Protein AF-A0A928QH19-F1 (afdb_monomer_lite)

Structure (mmCIF, N/CA/C/O backbone):
data_AF-A0A928QH19-F1
#
_entry.id   AF-A0A928QH19-F1
#
loop_
_atom_site.group_PDB
_atom_site.id
_atom_site.type_symbol
_atom_site.label_atom_id
_atom_site.label_alt_id
_atom_site.label_comp_id
_atom_site.label_asym_id
_atom_site.label_entity_id
_atom_site.label_seq_id
_atom_site.pdbx_PDB_ins_code
_atom_site.Cartn_x
_atom_site.Cartn_y
_atom_site.Cartn_z
_atom_site.occupancy
_atom_site.B_iso_or_equiv
_atom_site.auth_seq_id
_atom_site.auth_comp_id
_atom_site.auth_asym_id
_atom_site.auth_atom_id
_atom_site.pdbx_PDB_model_num
ATOM 1 N N . MET A 1 1 ? -28.264 1.829 8.609 1.00 45.59 1 MET A N 1
ATOM 2 C CA . MET A 1 1 ? -27.017 1.036 8.548 1.00 45.59 1 MET A CA 1
ATOM 3 C C . MET A 1 1 ? -25.887 2.004 8.242 1.00 45.59 1 MET A C 1
ATOM 5 O O . MET A 1 1 ? -26.050 2.801 7.324 1.00 45.59 1 MET A O 1
ATOM 9 N N . ALA A 1 2 ? -24.821 2.037 9.044 1.00 57.47 2 ALA A N 1
ATOM 10 C CA . ALA A 1 2 ? -23.657 2.861 8.718 1.00 57.47 2 ALA A CA 1
ATOM 11 C C . ALA A 1 2 ? -23.055 2.337 7.405 1.00 57.47 2 ALA A C 1
ATOM 13 O O . ALA A 1 2 ? -22.917 1.128 7.252 1.00 57.47 2 ALA A O 1
ATOM 14 N N . ARG A 1 3 ? -22.772 3.215 6.437 1.00 60.88 3 ARG A N 1
ATOM 15 C CA . ARG A 1 3 ? -22.020 2.817 5.239 1.00 60.88 3 ARG A CA 1
ATOM 16 C C . ARG A 1 3 ? -20.623 2.388 5.678 1.00 60.88 3 ARG A C 1
ATOM 18 O O . ARG A 1 3 ? -19.966 3.155 6.385 1.00 60.88 3 ARG A O 1
ATOM 25 N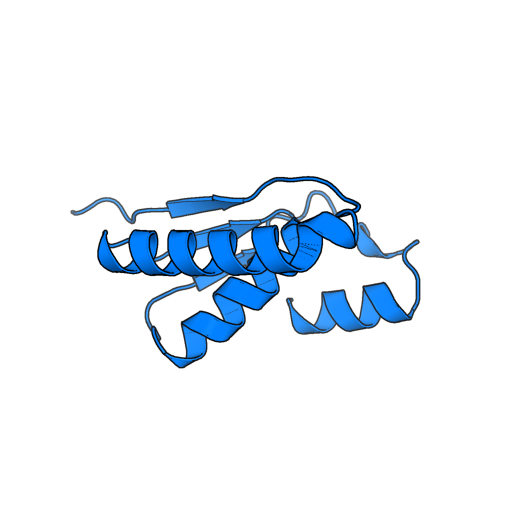 N . ASP A 1 4 ? -20.178 1.220 5.228 1.00 75.19 4 ASP A N 1
ATOM 26 C CA . ASP A 1 4 ? -18.785 0.805 5.376 1.00 75.19 4 ASP A CA 1
ATOM 27 C C . ASP A 1 4 ? -17.889 1.854 4.703 1.00 75.19 4 ASP A C 1
ATOM 29 O O . ASP A 1 4 ? -18.097 2.225 3.542 1.00 75.19 4 ASP A O 1
ATOM 33 N N . LYS A 1 5 ? -16.939 2.413 5.459 1.00 92.56 5 LYS A N 1
ATOM 34 C CA . LYS A 1 5 ? -16.029 3.440 4.945 1.00 92.56 5 LYS A CA 1
ATOM 35 C C . LYS A 1 5 ? -14.842 2.766 4.263 1.00 92.56 5 LYS A C 1
ATOM 37 O O . LYS A 1 5 ? -14.118 1.984 4.881 1.00 92.56 5 LYS A O 1
ATOM 42 N N . SER A 1 6 ? -14.625 3.125 3.002 1.00 95.94 6 SER A N 1
ATOM 43 C CA . SER A 1 6 ? -13.590 2.551 2.142 1.00 95.94 6 SER A CA 1
ATOM 44 C C . SER A 1 6 ? -12.555 3.577 1.691 1.00 95.94 6 SER A C 1
ATOM 46 O O . SER A 1 6 ? -12.900 4.723 1.405 1.00 95.94 6 SER A O 1
ATOM 48 N N . CYS A 1 7 ? -11.295 3.165 1.567 1.00 97.44 7 CYS A N 1
ATOM 49 C CA . CYS A 1 7 ? -10.203 4.000 1.065 1.00 97.44 7 CYS A CA 1
ATOM 50 C C . CYS A 1 7 ? -9.491 3.309 -0.105 1.00 97.44 7 CYS A C 1
ATOM 52 O O . CYS A 1 7 ? -9.138 2.136 -0.008 1.00 97.44 7 CYS A O 1
ATOM 54 N N . CYS A 1 8 ? -9.266 4.040 -1.197 1.00 97.88 8 CYS A N 1
ATOM 55 C CA . CYS A 1 8 ? -8.547 3.545 -2.370 1.00 97.88 8 CYS A CA 1
ATOM 56 C C . CYS A 1 8 ? -7.162 4.188 -2.462 1.00 97.88 8 CYS A C 1
ATOM 58 O O . CYS A 1 8 ? -7.018 5.394 -2.251 1.00 97.88 8 CYS A O 1
ATOM 60 N N . PHE A 1 9 ? -6.163 3.395 -2.835 1.00 98.25 9 PHE A N 1
ATOM 61 C CA . PHE A 1 9 ? -4.804 3.848 -3.103 1.00 98.25 9 PHE A CA 1
ATOM 62 C C . PHE A 1 9 ? -4.505 3.814 -4.596 1.00 98.25 9 PHE A C 1
ATOM 64 O O . PHE A 1 9 ? -4.877 2.875 -5.298 1.00 98.25 9 PHE A O 1
ATOM 71 N N . THR A 1 10 ? -3.785 4.831 -5.053 1.00 96.06 10 THR A N 1
ATOM 72 C CA . THR A 1 10 ? -3.143 4.876 -6.366 1.00 96.06 10 THR A CA 1
ATOM 73 C C . THR A 1 10 ? -1.902 5.752 -6.261 1.00 96.06 10 THR A C 1
ATOM 75 O O . THR A 1 10 ? -1.854 6.669 -5.436 1.00 96.06 10 THR A O 1
ATOM 78 N N . GLY A 1 11 ? -0.883 5.471 -7.065 1.00 96.12 11 GLY A N 1
ATOM 79 C CA . GLY A 1 11 ? 0.342 6.256 -7.068 1.00 96.12 11 GLY A CA 1
ATOM 80 C C . GLY A 1 11 ? 1.369 5.775 -8.085 1.00 96.12 11 GLY A C 1
ATOM 81 O O . GLY A 1 11 ? 1.092 4.950 -8.958 1.00 96.12 11 GLY A O 1
ATOM 82 N N . HIS A 1 12 ? 2.576 6.325 -7.981 1.00 97.31 12 HIS A N 1
ATOM 83 C CA . HIS A 1 12 ? 3.654 6.060 -8.929 1.00 97.31 12 HIS A CA 1
ATOM 84 C C . HIS A 1 12 ? 4.149 4.607 -8.873 1.00 97.31 12 HIS A C 1
ATOM 86 O O . HIS A 1 12 ? 4.305 4.026 -7.797 1.00 97.31 12 HIS A O 1
ATOM 92 N N . ARG A 1 13 ? 4.464 4.046 -10.050 1.00 95.50 13 ARG A N 1
ATOM 93 C CA . ARG A 1 13 ? 5.028 2.689 -10.203 1.00 95.50 13 ARG A CA 1
ATOM 94 C C . ARG A 1 13 ? 6.496 2.588 -9.791 1.00 95.50 13 ARG A C 1
ATOM 96 O O . ARG A 1 13 ? 6.976 1.498 -9.511 1.00 95.50 13 ARG A O 1
ATOM 103 N N . VAL A 1 14 ? 7.181 3.727 -9.718 1.00 95.94 14 VAL A N 1
ATOM 104 C CA . VAL A 1 14 ? 8.543 3.868 -9.202 1.00 95.94 14 VAL A CA 1
ATOM 105 C C . VAL A 1 14 ? 8.526 5.013 -8.197 1.00 95.94 14 VAL A C 1
ATOM 107 O O . VAL A 1 14 ? 8.079 6.111 -8.524 1.00 95.94 14 VAL A O 1
ATOM 110 N N . ILE A 1 15 ? 8.971 4.750 -6.969 1.00 96.00 15 ILE A N 1
ATOM 111 C CA . ILE A 1 15 ? 9.097 5.764 -5.919 1.00 96.00 15 ILE A CA 1
ATOM 112 C C . ILE A 1 15 ? 10.580 6.140 -5.824 1.00 96.00 15 ILE A C 1
ATOM 114 O O . ILE A 1 15 ? 11.385 5.251 -5.541 1.00 96.00 15 ILE A O 1
ATOM 118 N N . PRO A 1 16 ? 10.956 7.414 -6.036 1.00 96.38 16 PRO A N 1
ATOM 119 C CA . PRO A 1 16 ? 12.344 7.849 -5.914 1.00 96.38 16 PRO A CA 1
ATOM 120 C C . PRO A 1 16 ? 12.906 7.576 -4.515 1.00 96.38 16 PRO A C 1
ATOM 122 O O . PRO A 1 16 ? 12.211 7.793 -3.512 1.00 96.38 16 PRO A O 1
ATOM 125 N N . GLN A 1 17 ? 14.154 7.114 -4.437 1.00 95.38 17 GLN A N 1
ATOM 126 C CA . GLN A 1 17 ? 14.792 6.666 -3.194 1.00 95.38 17 GLN A CA 1
ATOM 127 C C . GLN A 1 17 ? 14.814 7.765 -2.123 1.00 95.38 17 GLN A C 1
ATOM 129 O O . GLN A 1 17 ? 14.539 7.499 -0.953 1.00 95.38 17 GLN A O 1
ATOM 134 N N . GLU A 1 18 ? 15.058 9.009 -2.529 1.00 97.00 18 GLU A N 1
ATOM 135 C CA . GLU A 1 18 ? 15.062 10.203 -1.683 1.00 97.00 18 GLU A CA 1
ATOM 136 C C . GLU A 1 18 ? 13.700 10.484 -1.032 1.00 97.00 18 GLU A C 1
ATOM 138 O O . GLU A 1 18 ? 13.618 11.067 0.048 1.00 97.00 18 GLU A O 1
ATOM 143 N N . SER A 1 19 ? 12.616 10.035 -1.666 1.00 96.00 19 SER A N 1
ATOM 144 C CA . SER A 1 19 ? 11.249 10.229 -1.184 1.00 96.00 19 SER A CA 1
ATOM 145 C C . SER A 1 19 ? 10.687 9.004 -0.463 1.00 96.00 19 SER A C 1
ATOM 147 O O . SER A 1 19 ? 9.716 9.135 0.283 1.00 96.00 19 SER A O 1
ATOM 149 N N . TYR A 1 20 ? 11.297 7.827 -0.637 1.00 96.31 20 TYR A N 1
ATOM 150 C CA . TYR A 1 20 ? 10.731 6.539 -0.235 1.00 96.31 20 TYR A CA 1
ATOM 151 C C . TYR A 1 20 ? 10.318 6.497 1.240 1.00 96.31 20 TYR A C 1
ATOM 153 O O . TYR A 1 20 ? 9.164 6.208 1.561 1.00 96.31 20 TYR A O 1
ATOM 161 N N . TYR A 1 21 ? 11.229 6.855 2.149 1.00 97.25 21 TYR A N 1
ATOM 162 C CA . TYR A 1 21 ? 10.944 6.839 3.586 1.00 97.25 21 TYR A CA 1
ATOM 163 C C . TYR A 1 21 ? 9.898 7.876 3.993 1.00 97.25 21 TYR A C 1
ATOM 165 O O . TYR A 1 21 ? 9.056 7.595 4.847 1.00 97.25 21 TYR A O 1
ATOM 173 N N . ARG A 1 22 ? 9.901 9.052 3.354 1.00 98.00 22 ARG A N 1
ATOM 174 C CA . ARG A 1 22 ? 8.888 10.087 3.590 1.00 98.00 22 ARG A CA 1
ATOM 175 C C . ARG A 1 22 ? 7.508 9.606 3.147 1.00 98.00 22 ARG A C 1
ATOM 177 O O . ARG A 1 22 ? 6.547 9.757 3.895 1.00 98.00 22 ARG A O 1
ATOM 184 N N . VAL A 1 23 ? 7.414 9.001 1.963 1.00 98.25 23 VAL A N 1
ATOM 185 C CA . VAL A 1 23 ? 6.169 8.431 1.436 1.00 98.25 23 VAL A CA 1
ATOM 186 C C . VAL A 1 23 ? 5.665 7.319 2.353 1.00 98.25 23 VAL A C 1
ATOM 188 O O . VAL A 1 23 ? 4.502 7.348 2.740 1.00 98.25 23 VAL A O 1
ATOM 191 N N . LEU A 1 24 ? 6.531 6.390 2.768 1.00 98.00 24 LEU A N 1
ATOM 192 C CA . LEU A 1 24 ? 6.168 5.307 3.685 1.00 98.00 24 LEU A CA 1
ATOM 193 C C . LEU A 1 24 ? 5.666 5.834 5.040 1.00 98.00 24 LEU A C 1
ATOM 195 O O . LEU A 1 24 ? 4.647 5.361 5.547 1.00 98.00 24 LEU A O 1
ATOM 199 N N . PHE A 1 25 ? 6.352 6.823 5.619 1.00 98.31 25 PHE A N 1
ATOM 200 C CA . PHE A 1 25 ? 5.945 7.444 6.880 1.00 98.31 25 PHE A CA 1
ATOM 201 C C . PHE A 1 25 ? 4.559 8.089 6.766 1.00 98.31 25 PHE A C 1
ATOM 203 O O . PHE A 1 25 ? 3.665 7.789 7.561 1.00 98.31 25 PHE A O 1
ATOM 210 N N . LEU A 1 26 ? 4.361 8.929 5.745 1.00 98.50 26 LEU A N 1
ATOM 211 C CA . LEU A 1 26 ? 3.090 9.613 5.516 1.00 98.50 26 LEU A CA 1
ATOM 212 C C . LEU A 1 26 ? 1.966 8.623 5.215 1.00 98.50 26 LEU A C 1
ATOM 214 O O . LEU A 1 26 ? 0.868 8.776 5.744 1.00 98.50 26 LEU A O 1
ATOM 218 N N . LEU A 1 27 ? 2.231 7.595 4.412 1.00 98.62 27 LEU A N 1
ATOM 219 C CA . LEU A 1 27 ? 1.263 6.552 4.099 1.00 98.62 27 LEU A CA 1
ATOM 220 C C . LEU A 1 27 ? 0.785 5.856 5.370 1.00 98.62 27 LEU A C 1
ATOM 222 O O . LEU A 1 27 ? -0.416 5.816 5.621 1.00 98.62 27 LEU A O 1
ATOM 226 N N . ARG A 1 28 ? 1.705 5.389 6.221 1.00 98.56 28 ARG A N 1
ATOM 227 C CA . ARG A 1 28 ? 1.339 4.746 7.488 1.00 98.56 28 ARG A CA 1
ATOM 228 C C . ARG A 1 28 ? 0.484 5.659 8.369 1.00 98.56 28 ARG A C 1
ATOM 230 O O . ARG A 1 28 ? -0.550 5.211 8.857 1.00 98.56 28 ARG A O 1
ATOM 237 N N . GLN A 1 29 ? 0.897 6.915 8.553 1.00 98.62 29 GLN A N 1
ATOM 238 C CA . GLN A 1 29 ? 0.154 7.890 9.361 1.00 98.62 29 GLN A CA 1
ATOM 239 C C . GLN A 1 29 ? -1.263 8.115 8.821 1.00 98.62 29 GLN A C 1
ATOM 241 O O . GLN A 1 29 ? -2.231 8.087 9.578 1.00 98.62 29 GLN A O 1
ATOM 246 N N . ASN A 1 30 ? -1.404 8.277 7.504 1.00 98.44 30 ASN A N 1
ATOM 247 C CA . ASN A 1 30 ? -2.708 8.470 6.876 1.00 98.44 30 ASN A CA 1
ATOM 248 C C . ASN A 1 30 ? -3.601 7.233 7.016 1.00 98.44 30 ASN A C 1
ATOM 250 O O . ASN A 1 30 ? -4.778 7.381 7.337 1.00 98.44 30 ASN A O 1
ATOM 254 N N . VAL A 1 31 ? -3.060 6.023 6.837 1.00 98.50 31 VAL A N 1
ATOM 255 C CA . VAL A 1 31 ? -3.838 4.790 7.022 1.00 98.50 31 VAL A CA 1
ATOM 256 C C . VAL A 1 31 ? -4.291 4.644 8.473 1.00 98.50 31 VAL A C 1
ATOM 258 O O . VAL A 1 31 ? -5.473 4.419 8.707 1.00 98.50 31 VAL A O 1
ATOM 261 N N . GLU A 1 32 ? -3.410 4.846 9.457 1.00 98.38 32 GLU A N 1
ATOM 262 C CA . GLU A 1 32 ? -3.790 4.801 10.878 1.00 98.38 32 GLU A CA 1
ATOM 263 C C . GLU A 1 32 ? -4.875 5.835 11.222 1.00 98.38 32 GLU A C 1
ATOM 265 O O . GLU A 1 32 ? -5.822 5.513 11.941 1.00 98.38 32 GLU A O 1
ATOM 270 N N . ASN A 1 33 ? -4.791 7.052 10.678 1.00 98.38 33 ASN A N 1
ATOM 271 C CA . ASN A 1 33 ? -5.822 8.074 10.873 1.00 98.38 33 ASN A CA 1
ATOM 272 C C . ASN A 1 33 ? -7.160 7.660 10.250 1.00 98.38 33 ASN A C 1
ATOM 274 O O . ASN A 1 33 ? -8.194 7.768 10.905 1.00 98.38 33 ASN A O 1
ATOM 278 N N . LYS A 1 34 ? -7.154 7.097 9.035 1.00 97.94 34 LYS A N 1
ATOM 279 C CA . LYS A 1 34 ? -8.381 6.590 8.401 1.00 97.94 34 LYS A CA 1
ATOM 280 C C . LYS A 1 34 ? -9.001 5.440 9.190 1.00 97.94 34 LYS A C 1
ATOM 282 O O . LYS A 1 34 ? -10.215 5.417 9.367 1.00 97.94 34 LYS A O 1
ATOM 287 N N . ILE A 1 35 ? -8.197 4.536 9.746 1.00 97.62 35 ILE A N 1
ATOM 288 C CA . ILE A 1 35 ? -8.705 3.473 10.626 1.00 97.62 35 ILE A CA 1
ATOM 289 C C . ILE A 1 35 ? -9.417 4.076 11.847 1.00 97.62 35 ILE A C 1
ATOM 291 O O . ILE A 1 35 ? -10.534 3.671 12.162 1.00 97.62 35 ILE A O 1
ATOM 295 N N . LYS A 1 36 ? -8.823 5.089 12.495 1.00 96.25 36 LYS A N 1
ATOM 296 C CA . LYS A 1 36 ? -9.440 5.799 13.634 1.00 96.25 36 LYS A CA 1
ATOM 297 C C . LYS A 1 36 ? -10.728 6.539 13.252 1.00 96.25 36 LYS A C 1
ATOM 299 O O . LYS A 1 36 ? -11.635 6.643 14.067 1.00 96.25 36 LYS A O 1
ATOM 304 N N . GLU A 1 37 ? -10.837 7.008 12.010 1.00 96.00 37 GLU A N 1
ATOM 305 C CA . GLU A 1 37 ? -12.062 7.598 11.448 1.00 96.00 37 GLU A CA 1
ATOM 306 C C . GLU A 1 37 ? -13.142 6.553 11.083 1.00 96.00 37 GLU A C 1
ATOM 308 O O . GLU A 1 37 ? -14.231 6.922 10.620 1.00 96.00 37 GLU A O 1
ATOM 313 N N . GLY A 1 38 ? -12.860 5.260 11.272 1.00 95.75 38 GLY A N 1
ATOM 314 C CA . GLY A 1 38 ? -13.788 4.153 11.040 1.00 95.75 38 GLY A CA 1
ATOM 315 C C . GLY A 1 38 ? -13.705 3.516 9.652 1.00 95.75 38 GLY A C 1
ATOM 316 O O . GLY A 1 38 ? -14.659 2.859 9.247 1.00 95.75 38 GLY A O 1
ATOM 317 N N . TYR A 1 39 ? -12.615 3.717 8.903 1.00 97.44 39 TYR A N 1
ATOM 318 C CA . TYR A 1 39 ? -12.390 3.015 7.635 1.00 97.44 39 TYR A CA 1
ATOM 319 C C . TYR A 1 39 ? -11.925 1.579 7.883 1.00 97.44 39 TYR A C 1
ATOM 321 O O . TYR A 1 39 ? -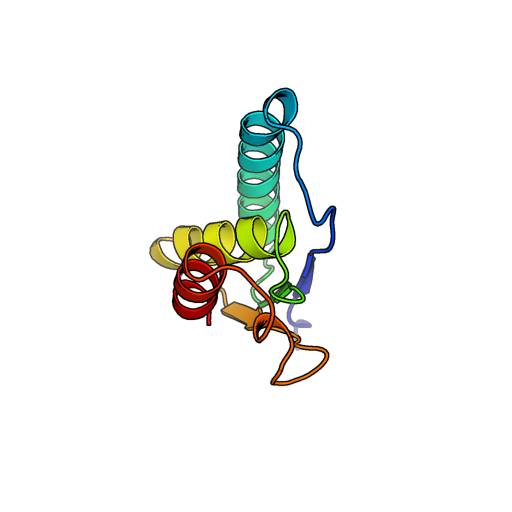10.950 1.348 8.602 1.00 97.44 39 TYR A O 1
ATOM 329 N N . THR A 1 40 ? -12.607 0.622 7.259 1.00 96.88 40 THR A N 1
ATOM 330 C CA . THR A 1 40 ? -12.340 -0.817 7.416 1.00 96.88 40 THR A CA 1
ATOM 331 C C . THR A 1 40 ? -11.839 -1.467 6.137 1.00 96.88 40 THR A C 1
ATOM 333 O O . THR A 1 40 ? -11.101 -2.445 6.213 1.00 96.88 40 THR A O 1
ATOM 336 N N . ASP A 1 41 ? -12.177 -0.925 4.969 1.00 97.56 41 ASP A N 1
ATOM 337 C CA . ASP A 1 41 ? -11.901 -1.568 3.687 1.00 97.56 41 ASP A CA 1
ATOM 338 C C . ASP A 1 41 ? -10.943 -0.724 2.846 1.00 97.56 41 ASP A C 1
ATOM 340 O O . ASP A 1 41 ? -11.211 0.432 2.510 1.00 97.56 41 ASP A O 1
ATOM 344 N N . PHE A 1 42 ? -9.802 -1.314 2.510 1.00 98.31 42 PHE A N 1
ATOM 345 C CA . PHE A 1 42 ? -8.708 -0.655 1.813 1.00 98.31 42 PHE A CA 1
ATOM 346 C C . PHE A 1 42 ? -8.448 -1.330 0.471 1.00 98.31 42 PHE A C 1
ATOM 348 O O . PHE A 1 42 ? -8.289 -2.547 0.415 1.00 98.31 42 PHE A O 1
ATOM 355 N N . TYR A 1 43 ? -8.373 -0.545 -0.599 1.00 98.38 43 TYR A N 1
ATOM 356 C CA . TYR A 1 43 ? -8.325 -1.036 -1.975 1.00 98.38 43 TYR A CA 1
ATOM 357 C C . TYR A 1 43 ? -7.076 -0.531 -2.689 1.00 98.38 43 TYR A C 1
ATOM 359 O O . TYR A 1 43 ? -6.731 0.646 -2.596 1.00 98.38 43 TYR A O 1
ATOM 367 N N . THR A 1 44 ? -6.408 -1.401 -3.439 1.00 97.94 44 THR A N 1
ATOM 368 C CA . THR A 1 44 ? -5.272 -1.032 -4.296 1.00 97.94 44 THR A CA 1
ATOM 369 C C . THR A 1 44 ? -5.226 -1.925 -5.532 1.00 97.94 44 THR A C 1
ATOM 371 O O . THR A 1 44 ? -5.734 -3.044 -5.501 1.00 97.94 44 THR A O 1
ATOM 374 N N . GLY A 1 45 ? -4.619 -1.452 -6.622 1.00 96.69 45 GLY A N 1
ATOM 375 C CA . GLY A 1 45 ? -4.470 -2.221 -7.858 1.00 96.69 45 GLY A CA 1
ATOM 376 C C . GLY A 1 45 ? -3.406 -3.321 -7.785 1.00 96.69 45 GLY A C 1
ATOM 377 O O . GLY A 1 45 ? -3.247 -4.091 -8.733 1.00 96.69 45 GLY A O 1
ATOM 378 N N . GLY A 1 46 ? -2.654 -3.400 -6.680 1.00 95.31 46 GLY A N 1
ATOM 379 C CA . GLY A 1 46 ? -1.627 -4.424 -6.458 1.00 95.31 46 GLY A CA 1
ATOM 380 C C . GLY A 1 46 ? -0.416 -4.292 -7.382 1.00 95.31 46 GLY A C 1
ATOM 381 O O . GLY A 1 46 ? 0.339 -5.241 -7.562 1.00 95.31 46 GLY A O 1
ATOM 382 N N . ALA A 1 47 ? -0.236 -3.138 -8.011 1.00 96.38 47 ALA A N 1
ATOM 383 C CA . ALA A 1 47 ? 0.889 -2.882 -8.886 1.00 96.38 47 ALA A CA 1
ATOM 384 C C . ALA A 1 47 ? 2.218 -2.639 -8.151 1.00 96.38 47 ALA A C 1
ATOM 386 O O . ALA A 1 47 ? 2.254 -2.411 -6.943 1.00 96.38 47 ALA A O 1
ATOM 387 N N . LEU A 1 48 ? 3.319 -2.600 -8.909 1.00 96.25 48 LEU A N 1
ATOM 388 C CA . LEU A 1 48 ? 4.620 -2.137 -8.415 1.00 96.25 48 LEU A CA 1
ATOM 389 C C . LEU A 1 48 ? 4.576 -0.695 -7.894 1.00 96.25 48 LEU A C 1
ATOM 391 O O . LEU A 1 48 ? 3.712 0.102 -8.271 1.00 96.25 48 LEU A O 1
ATOM 395 N N . GLY A 1 49 ? 5.552 -0.359 -7.052 1.00 96.12 49 GLY A N 1
ATOM 396 C CA . GLY A 1 49 ? 5.695 0.969 -6.468 1.00 96.12 49 GLY A CA 1
ATOM 397 C C . GLY A 1 49 ? 4.678 1.220 -5.360 1.00 96.12 49 GLY A C 1
ATOM 398 O O . GLY A 1 49 ? 4.613 0.475 -4.381 1.00 96.12 49 GLY A O 1
ATOM 399 N N . PHE A 1 50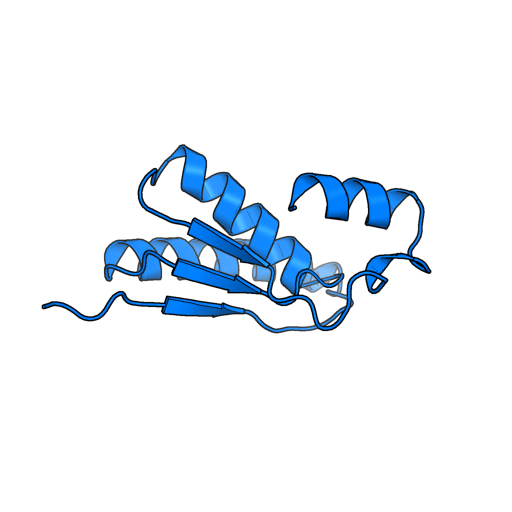 ? 3.905 2.297 -5.488 1.00 97.94 50 PHE A N 1
ATOM 400 C CA . PHE A 1 50 ? 3.030 2.778 -4.418 1.00 97.94 50 PHE A CA 1
ATOM 401 C C . PHE A 1 50 ? 1.930 1.793 -4.020 1.00 97.94 50 PHE A C 1
ATOM 403 O O . PHE A 1 50 ? 1.672 1.633 -2.831 1.00 97.94 50 PHE A O 1
ATOM 410 N N . ASP A 1 51 ? 1.328 1.093 -4.979 1.00 97.50 51 ASP A N 1
ATOM 411 C CA . ASP A 1 51 ? 0.300 0.083 -4.706 1.00 97.50 51 ASP A CA 1
ATOM 412 C C . ASP A 1 51 ? 0.846 -1.049 -3.818 1.00 97.50 51 ASP A C 1
ATOM 414 O O . ASP A 1 51 ? 0.230 -1.418 -2.816 1.00 97.50 51 ASP A O 1
ATOM 418 N N . THR A 1 52 ? 2.055 -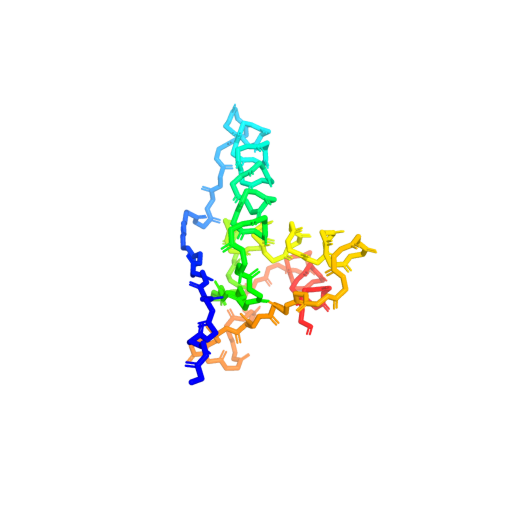1.537 -4.121 1.00 97.00 52 THR A N 1
ATOM 419 C CA . THR A 1 52 ? 2.764 -2.530 -3.295 1.00 97.00 52 THR A CA 1
ATOM 420 C C . THR A 1 52 ? 3.046 -1.977 -1.894 1.00 97.00 52 THR A C 1
ATOM 422 O O . THR A 1 52 ? 2.807 -2.655 -0.892 1.00 97.00 52 THR A O 1
ATOM 425 N N . LEU A 1 53 ? 3.515 -0.727 -1.799 1.00 97.56 53 LEU A N 1
ATOM 426 C CA . LEU A 1 53 ? 3.795 -0.066 -0.520 1.00 97.56 53 LEU A CA 1
ATOM 427 C C . LEU A 1 53 ? 2.526 0.086 0.339 1.00 97.56 53 LEU A C 1
ATOM 429 O O . LEU A 1 53 ? 2.562 -0.140 1.553 1.00 97.56 53 LEU A O 1
ATOM 433 N N . ALA A 1 54 ? 1.397 0.427 -0.285 1.00 98.31 54 ALA A N 1
ATOM 434 C CA . ALA A 1 54 ? 0.094 0.535 0.361 1.00 98.31 54 ALA A CA 1
ATOM 435 C C . ALA A 1 54 ? -0.408 -0.818 0.861 1.00 98.31 54 ALA A C 1
ATOM 437 O O . ALA A 1 54 ? -0.759 -0.932 2.037 1.00 98.31 54 ALA A O 1
ATOM 438 N N . ALA A 1 55 ? -0.352 -1.853 0.021 1.00 98.25 55 ALA A N 1
ATOM 439 C CA . ALA A 1 55 ? -0.723 -3.212 0.396 1.00 98.25 55 ALA A CA 1
ATOM 440 C C . ALA A 1 55 ? 0.062 -3.703 1.625 1.00 98.25 55 ALA A C 1
ATOM 442 O O . ALA A 1 55 ? -0.531 -4.090 2.635 1.00 98.25 55 ALA A O 1
ATOM 443 N N . LEU A 1 56 ? 1.396 -3.596 1.592 1.00 97.81 56 LEU A N 1
ATOM 444 C CA . LEU A 1 56 ? 2.262 -3.974 2.714 1.00 97.81 56 LEU A CA 1
ATOM 445 C C . LEU A 1 56 ? 1.950 -3.172 3.986 1.00 97.81 56 LEU A C 1
ATOM 447 O O . LEU A 1 56 ? 1.943 -3.730 5.086 1.00 97.81 56 LEU A O 1
ATOM 451 N N . THR A 1 57 ? 1.672 -1.873 3.852 1.00 98.19 57 THR A N 1
ATOM 452 C CA . THR A 1 57 ? 1.326 -1.012 4.992 1.00 98.19 57 THR A CA 1
ATOM 453 C C . THR A 1 57 ? 0.020 -1.456 5.646 1.00 98.19 57 THR A C 1
ATOM 455 O O . THR A 1 57 ? -0.023 -1.622 6.867 1.00 98.19 57 THR A O 1
ATOM 458 N N . VAL A 1 58 ? -1.026 -1.712 4.854 1.00 98.31 58 VAL A N 1
ATOM 459 C CA . VAL A 1 58 ? -2.315 -2.200 5.365 1.00 98.31 58 VAL A CA 1
ATOM 460 C C . VAL A 1 58 ? -2.157 -3.576 6.010 1.00 98.31 58 VAL A C 1
ATOM 462 O O . VAL A 1 58 ? -2.637 -3.772 7.123 1.00 98.31 58 VAL A O 1
ATOM 465 N N . LEU A 1 59 ? -1.432 -4.512 5.387 1.00 97.81 59 LEU A N 1
ATOM 466 C CA . LEU A 1 59 ? -1.175 -5.839 5.967 1.00 97.81 59 LEU A CA 1
ATOM 467 C C . LEU A 1 59 ? -0.445 -5.749 7.310 1.00 97.81 59 LEU A C 1
ATOM 469 O O . LEU A 1 59 ? -0.803 -6.444 8.263 1.00 97.81 59 LEU A O 1
ATOM 473 N N . ARG A 1 60 ? 0.535 -4.845 7.425 1.00 97.62 60 ARG A N 1
ATOM 474 C CA . ARG A 1 60 ? 1.245 -4.616 8.687 1.00 97.62 60 ARG A CA 1
ATOM 475 C C . ARG A 1 60 ? 0.328 -4.041 9.762 1.00 97.62 60 ARG A C 1
ATOM 477 O O . ARG A 1 60 ? 0.397 -4.473 10.910 1.00 97.62 60 ARG A O 1
ATOM 484 N N . LEU A 1 61 ? -0.538 -3.095 9.405 1.00 98.12 61 LEU A N 1
ATOM 485 C CA . LEU A 1 61 ? -1.496 -2.497 10.337 1.00 98.12 61 LEU A CA 1
ATOM 486 C C . LEU A 1 61 ? -2.624 -3.457 10.715 1.00 98.12 61 LEU A C 1
ATOM 488 O O . LEU A 1 61 ? -3.072 -3.422 11.857 1.00 98.12 61 LEU A O 1
ATOM 492 N N . LYS A 1 62 ? -3.011 -4.383 9.834 1.00 97.50 62 LYS A N 1
ATOM 493 C CA . LYS A 1 62 ? -3.984 -5.448 10.118 1.00 97.50 62 LYS A CA 1
ATOM 494 C C . LYS A 1 62 ? -3.535 -6.362 11.263 1.00 97.50 62 LYS A C 1
ATOM 496 O O . LYS A 1 62 ? -4.361 -6.968 11.942 1.00 97.50 62 LYS A O 1
ATOM 501 N N . MET A 1 63 ? -2.230 -6.448 11.538 1.00 96.94 63 MET A N 1
ATOM 502 C CA . MET A 1 63 ? -1.732 -7.158 12.721 1.00 96.94 63 MET A CA 1
ATOM 503 C C . MET A 1 63 ? -2.175 -6.503 14.038 1.00 96.94 63 MET A C 1
ATOM 505 O O . MET A 1 63 ? -2.354 -7.223 15.018 1.00 96.94 63 MET A O 1
ATOM 509 N N . VAL A 1 64 ? -2.391 -5.185 14.039 1.00 97.81 64 VAL A N 1
ATOM 510 C CA . VAL A 1 64 ? -2.854 -4.390 15.187 1.00 97.81 64 VAL A CA 1
ATOM 511 C C . VAL A 1 64 ? -4.374 -4.192 15.132 1.00 97.81 64 VAL A C 1
ATOM 513 O O . VAL A 1 64 ? -5.068 -4.458 16.107 1.00 97.81 64 VAL A O 1
ATOM 516 N N . TYR A 1 65 ? -4.905 -3.796 13.974 1.00 97.38 65 TYR A N 1
ATOM 517 C CA . TYR A 1 65 ? -6.320 -3.501 13.745 1.00 97.38 65 TYR A CA 1
ATOM 518 C C . TYR A 1 65 ? -6.991 -4.652 12.985 1.00 97.38 65 TYR A C 1
ATOM 520 O O . TYR A 1 65 ? -7.044 -4.667 11.757 1.00 97.38 65 TYR A O 1
ATOM 528 N N . LYS A 1 66 ? -7.489 -5.657 13.712 1.00 96.00 66 LYS A N 1
ATOM 529 C CA . LYS A 1 66 ? -7.984 -6.923 13.127 1.00 96.00 66 LYS A CA 1
ATOM 530 C C . LYS A 1 66 ? -9.228 -6.780 12.247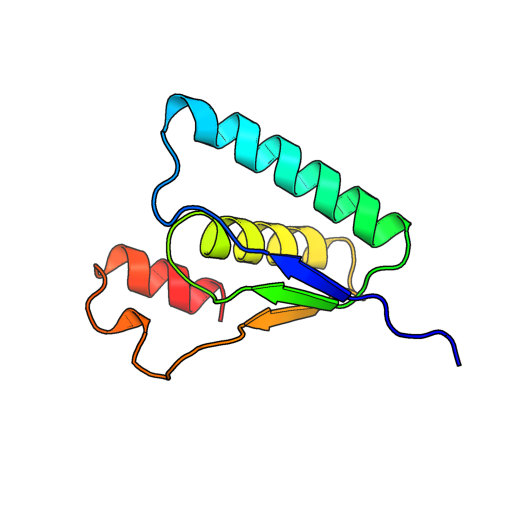 1.00 96.00 66 LYS A C 1
ATOM 532 O O . LYS A 1 66 ? -9.513 -7.672 11.454 1.00 96.00 66 LYS A O 1
ATOM 537 N N . ASN A 1 67 ? -9.958 -5.679 12.386 1.00 94.62 67 ASN A N 1
ATOM 538 C CA . ASN A 1 67 ? -11.192 -5.395 11.660 1.00 94.62 67 ASN A CA 1
ATOM 539 C C . ASN A 1 67 ? -10.967 -4.819 10.252 1.00 94.62 67 ASN A C 1
ATOM 541 O O . ASN A 1 67 ? -11.941 -4.680 9.515 1.00 94.62 67 ASN A O 1
ATOM 545 N N . ILE A 1 68 ? -9.727 -4.489 9.867 1.00 97.56 68 ILE A N 1
ATOM 546 C CA . ILE A 1 68 ? -9.444 -3.934 8.538 1.00 97.56 68 ILE A CA 1
ATOM 547 C C . ILE A 1 68 ? -9.185 -5.031 7.498 1.00 97.56 68 ILE A C 1
ATOM 549 O O . ILE A 1 68 ? -8.645 -6.103 7.796 1.00 97.56 68 ILE A O 1
ATOM 553 N N . LYS A 1 69 ? -9.521 -4.735 6.245 1.00 97.06 69 LYS A N 1
ATOM 554 C CA . LYS A 1 69 ? -9.368 -5.620 5.090 1.00 97.06 69 LYS A CA 1
ATOM 555 C C . LYS A 1 69 ? -8.591 -4.912 3.988 1.00 97.06 69 LYS A C 1
ATOM 557 O O . LYS A 1 69 ? -8.789 -3.724 3.746 1.00 97.06 69 LYS A O 1
ATOM 562 N N . LEU A 1 70 ? -7.715 -5.666 3.331 1.00 97.94 70 LEU A N 1
ATOM 563 C CA . LEU A 1 70 ? -7.052 -5.266 2.097 1.00 97.94 70 LEU A CA 1
ATOM 564 C C . LEU A 1 70 ? -7.730 -5.999 0.940 1.00 97.94 70 LEU A C 1
ATOM 566 O O . LEU A 1 70 ? -7.914 -7.212 1.018 1.00 97.94 70 LEU A O 1
ATOM 570 N N . HIS A 1 71 ? -8.043 -5.267 -0.121 1.00 97.38 71 HIS A N 1
ATOM 571 C CA . HIS A 1 71 ? -8.623 -5.773 -1.356 1.00 97.38 71 HIS A CA 1
ATOM 572 C C . HIS A 1 71 ? -7.703 -5.418 -2.524 1.00 97.38 71 HIS A C 1
ATOM 574 O O . HIS A 1 71 ? -7.428 -4.240 -2.771 1.00 97.38 71 HIS A O 1
ATOM 580 N N . LEU A 1 72 ? -7.232 -6.435 -3.247 1.00 96.75 72 LEU A N 1
ATOM 581 C CA . LEU A 1 72 ? -6.496 -6.245 -4.495 1.00 96.75 72 LEU A CA 1
ATOM 582 C C . LEU A 1 72 ? -7.480 -6.196 -5.667 1.00 96.75 72 LEU A C 1
ATOM 584 O O . LEU A 1 72 ? -8.141 -7.185 -5.979 1.00 96.75 72 LEU A O 1
ATOM 588 N N . VAL A 1 73 ? -7.571 -5.039 -6.317 1.00 96.50 73 VAL A N 1
ATOM 589 C CA . VAL A 1 73 ? -8.453 -4.792 -7.464 1.00 96.50 73 VAL A CA 1
ATOM 590 C C . VAL A 1 73 ? -7.633 -4.921 -8.742 1.00 96.50 73 VAL A C 1
ATOM 592 O O . VAL A 1 73 ? -7.095 -3.946 -9.264 1.00 96.50 73 VAL A O 1
ATOM 595 N N . LEU A 1 74 ? -7.480 -6.156 -9.213 1.00 93.88 74 LEU A N 1
ATOM 596 C CA . LEU A 1 74 ? -6.599 -6.464 -10.335 1.00 93.88 74 LEU A CA 1
ATOM 597 C C . LEU A 1 74 ? -7.279 -6.159 -11.679 1.00 93.88 74 LEU A C 1
ATOM 599 O O . LEU A 1 74 ? -8.413 -6.590 -11.888 1.00 93.88 74 LEU A O 1
ATOM 603 N N . PRO A 1 75 ? -6.595 -5.491 -12.627 1.00 91.62 75 PRO A N 1
ATOM 604 C CA . PRO A 1 75 ? -7.132 -5.280 -13.970 1.00 91.62 75 PRO A CA 1
ATOM 605 C C . PRO A 1 75 ? -7.158 -6.575 -14.794 1.00 91.62 75 PRO A C 1
ATOM 607 O O . PRO A 1 75 ? -7.990 -6.724 -15.685 1.00 91.62 75 PRO A O 1
ATOM 610 N N . CYS A 1 76 ? -6.248 -7.513 -14.513 1.00 93.25 76 CYS A N 1
ATOM 611 C CA . CYS A 1 76 ? -6.198 -8.843 -15.114 1.00 93.25 76 CYS A CA 1
ATOM 612 C C . CYS A 1 76 ? -5.375 -9.812 -14.249 1.00 93.25 76 CYS A C 1
ATOM 614 O O . CYS A 1 76 ? -4.556 -9.394 -13.428 1.00 93.25 76 CYS A O 1
ATOM 616 N N . ILE A 1 77 ? -5.564 -11.118 -14.464 1.00 89.75 77 ILE A N 1
ATOM 617 C CA . ILE A 1 77 ? -4.839 -12.181 -13.742 1.00 89.75 77 ILE A CA 1
ATOM 618 C C . ILE A 1 77 ? -3.335 -12.146 -14.065 1.00 89.75 77 ILE A C 1
ATOM 620 O O . ILE A 1 77 ? -2.510 -12.381 -13.189 1.00 89.75 77 ILE A O 1
ATOM 624 N N . SER A 1 78 ? -2.980 -11.785 -15.301 1.00 93.44 78 SER A N 1
ATOM 625 C CA . SER A 1 78 ? -1.612 -11.782 -15.835 1.00 93.44 78 SER A CA 1
ATOM 626 C C . SER A 1 78 ? -0.803 -10.515 -15.516 1.00 93.44 78 SER A C 1
ATOM 628 O O . SER A 1 78 ? 0.251 -10.290 -16.113 1.00 93.44 78 SER A O 1
ATOM 630 N N . GLN A 1 79 ? -1.284 -9.633 -14.625 1.00 94.06 79 GLN A N 1
ATOM 631 C CA . GLN A 1 79 ? -0.660 -8.322 -14.369 1.00 94.06 79 GLN A CA 1
ATOM 632 C C . GLN A 1 79 ? 0.835 -8.428 -14.007 1.00 94.06 79 GLN A C 1
ATOM 634 O O . GLN A 1 79 ? 1.621 -7.562 -14.394 1.00 94.06 79 GLN A O 1
ATOM 639 N N . ALA A 1 80 ? 1.224 -9.482 -13.284 1.00 94.06 80 ALA A N 1
ATOM 640 C CA . ALA A 1 80 ? 2.584 -9.676 -12.786 1.00 94.06 80 ALA A CA 1
ATOM 641 C C . ALA A 1 80 ? 3.481 -10.535 -13.701 1.00 94.06 80 ALA A C 1
ATOM 643 O O . ALA A 1 80 ? 4.665 -10.704 -13.410 1.00 94.06 80 ALA A O 1
ATOM 644 N N . ASP A 1 81 ? 2.969 -11.067 -14.817 1.00 94.50 81 ASP A N 1
ATOM 645 C CA . ASP A 1 81 ? 3.646 -12.107 -15.612 1.00 94.50 81 ASP A CA 1
ATOM 646 C C . ASP A 1 81 ? 5.018 -11.683 -16.143 1.00 94.50 81 ASP A C 1
ATOM 648 O O . ASP A 1 81 ? 5.936 -12.502 -16.234 1.00 94.50 81 ASP A O 1
ATOM 652 N N . LYS A 1 82 ? 5.175 -10.397 -16.462 1.00 95.12 82 LYS A N 1
ATOM 653 C CA . LYS A 1 82 ? 6.411 -9.831 -17.025 1.00 95.12 82 LYS A CA 1
ATOM 654 C C . LYS A 1 82 ? 7.317 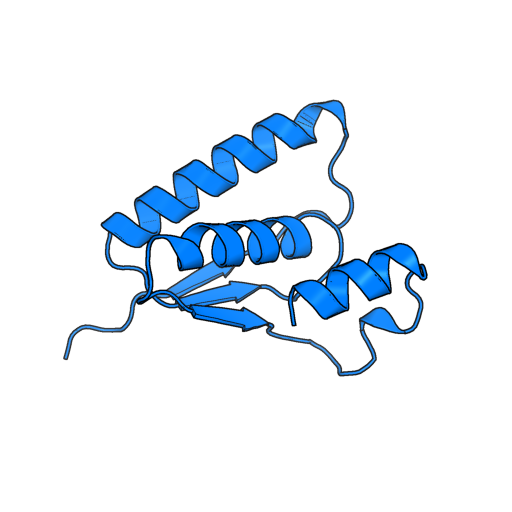-9.170 -15.985 1.00 95.12 82 LYS A C 1
ATOM 656 O O . LYS A 1 82 ? 8.348 -8.619 -16.359 1.00 95.12 82 LYS A O 1
ATOM 661 N N . TRP A 1 83 ? 6.942 -9.175 -14.707 1.00 95.94 83 TRP A N 1
ATOM 662 C CA . TRP A 1 83 ? 7.766 -8.576 -13.658 1.00 95.94 83 TRP A CA 1
ATOM 663 C C . TRP A 1 83 ? 8.976 -9.446 -13.325 1.00 95.94 83 TRP A C 1
ATOM 665 O O . TRP A 1 83 ? 9.016 -10.640 -13.645 1.00 95.94 83 TRP A O 1
ATOM 675 N N . SER A 1 84 ? 9.958 -8.836 -12.660 1.00 96.62 84 SER A N 1
ATOM 676 C CA . SER A 1 84 ? 11.131 -9.550 -12.171 1.00 96.62 84 SER A CA 1
ATOM 677 C C . SER A 1 84 ? 10.728 -10.651 -11.180 1.00 96.62 84 SER A C 1
ATOM 679 O O . SER A 1 84 ? 9.670 -10.603 -10.546 1.00 96.62 84 SER A O 1
ATOM 681 N N . SER A 1 85 ? 11.583 -11.659 -11.006 1.00 96.00 85 SER A N 1
ATOM 682 C CA . SER A 1 85 ? 11.336 -12.721 -10.023 1.00 96.00 85 SER A CA 1
ATOM 683 C C . SER A 1 85 ? 11.218 -12.180 -8.594 1.00 96.00 85 SER A C 1
ATOM 685 O O . SER A 1 85 ? 10.519 -12.767 -7.773 1.00 96.00 85 SER A O 1
ATOM 687 N N . GLU A 1 86 ? 11.897 -11.074 -8.283 1.00 94.44 86 GLU A N 1
ATOM 688 C CA . GLU A 1 86 ? 11.809 -10.413 -6.981 1.00 94.44 86 GLU A CA 1
ATOM 689 C C . GLU A 1 86 ? 10.458 -9.733 -6.774 1.00 94.44 86 GLU A C 1
ATOM 691 O O . GLU A 1 86 ? 9.797 -9.970 -5.761 1.00 94.44 86 GLU A O 1
ATOM 696 N N . ASP A 1 87 ? 10.005 -8.986 -7.772 1.00 94.88 87 ASP A N 1
ATOM 697 C CA . ASP A 1 87 ? 8.705 -8.327 -7.757 1.00 94.88 87 ASP A CA 1
ATOM 698 C C . ASP A 1 87 ? 7.554 -9.331 -7.662 1.00 94.88 87 ASP A C 1
ATOM 700 O O . ASP A 1 87 ? 6.621 -9.136 -6.887 1.00 94.88 87 ASP A O 1
ATOM 704 N N . LYS A 1 88 ? 7.640 -10.452 -8.390 1.00 95.12 88 LYS A N 1
ATOM 705 C CA . LYS A 1 88 ? 6.661 -11.545 -8.289 1.00 95.12 88 LYS A CA 1
ATOM 706 C C . LYS A 1 88 ? 6.611 -12.132 -6.880 1.00 95.12 88 LYS A C 1
ATOM 708 O O . LYS A 1 88 ? 5.526 -12.337 -6.349 1.00 95.12 88 LYS A O 1
ATOM 713 N N . ARG A 1 89 ? 7.766 -12.356 -6.237 1.00 94.25 89 ARG A N 1
ATOM 714 C CA . ARG A 1 89 ? 7.803 -12.812 -4.836 1.00 94.25 89 ARG A CA 1
ATOM 715 C C . ARG A 1 89 ? 7.152 -11.802 -3.898 1.00 94.25 89 ARG A C 1
ATOM 717 O O . ARG A 1 89 ? 6.459 -12.211 -2.976 1.00 94.25 89 ARG A O 1
ATOM 724 N N . MET A 1 90 ? 7.378 -10.506 -4.104 1.00 92.88 90 MET A N 1
ATOM 725 C CA . MET A 1 90 ? 6.729 -9.471 -3.298 1.00 92.88 90 MET A CA 1
ATOM 726 C C . MET A 1 90 ? 5.214 -9.455 -3.520 1.00 92.88 90 MET A C 1
ATOM 728 O O . MET A 1 90 ? 4.453 -9.376 -2.559 1.00 92.88 90 MET A O 1
ATOM 732 N N . TYR A 1 91 ? 4.783 -9.587 -4.771 1.00 93.88 91 TYR A N 1
ATOM 733 C CA . TYR A 1 91 ? 3.379 -9.633 -5.152 1.00 93.88 91 TYR A CA 1
ATOM 734 C C . TYR A 1 91 ? 2.634 -10.813 -4.506 1.00 93.88 91 TYR A C 1
ATOM 736 O O . TYR A 1 91 ? 1.575 -10.623 -3.914 1.00 93.88 91 TYR A O 1
ATOM 744 N N . GLU A 1 92 ? 3.226 -12.009 -4.501 1.00 92.25 92 GLU A N 1
ATOM 745 C CA . GLU A 1 92 ? 2.642 -13.179 -3.823 1.00 92.25 92 GLU A CA 1
ATOM 746 C C . GLU A 1 92 ? 2.583 -13.035 -2.291 1.00 92.25 92 GLU A C 1
ATOM 748 O O . GLU A 1 92 ? 1.835 -13.754 -1.642 1.00 92.25 92 GLU A O 1
ATOM 753 N N . ARG A 1 93 ? 3.338 -12.108 -1.680 1.00 90.62 93 ARG A N 1
ATOM 754 C CA . ARG A 1 93 ? 3.226 -11.821 -0.235 1.00 90.62 93 ARG A CA 1
ATOM 755 C C . ARG A 1 93 ? 2.065 -10.894 0.108 1.00 90.62 93 ARG A C 1
ATOM 757 O O . ARG A 1 93 ? 1.698 -10.826 1.280 1.00 90.62 93 ARG A O 1
ATOM 764 N N . ILE A 1 94 ? 1.574 -10.120 -0.862 1.00 91.38 94 ILE A N 1
ATOM 765 C CA . ILE A 1 94 ? 0.480 -9.163 -0.644 1.00 91.38 94 ILE A CA 1
ATOM 766 C C . ILE A 1 94 ? -0.884 -9.673 -1.113 1.00 91.38 94 ILE A C 1
ATOM 768 O O . ILE A 1 94 ? -1.900 -9.093 -0.727 1.00 91.38 94 ILE A O 1
ATOM 772 N N . LYS A 1 95 ? -0.884 -10.711 -1.949 1.00 83.25 95 LYS A N 1
ATOM 773 C CA . LYS A 1 95 ? -2.058 -11.468 -2.377 1.00 83.25 95 LYS A CA 1
ATOM 774 C C . LYS A 1 95 ? -2.541 -12.398 -1.266 1.00 83.25 95 LYS A C 1
ATOM 776 O O . LYS A 1 95 ? -3.777 -12.513 -1.129 1.00 83.25 95 LYS A O 1
#

Sequence (95 aa):
MARDKSCCFTGHRVIPQESYYRVLFLLRQNVENKIKEGYTDFYTGGALGFDTLAALTVLRLKMVYKNIKLHLVLPCISQADKWSSEDKRMYERIK

Radius of gyration: 13.6 Å; chains: 1; bounding box: 42×23×32 Å

Foldseek 3Di:
DDPAAEEEDDDDLDDDPVCVVVLLVVLLVVVVVVVVVRHAEYEAQLHHDPSLSNLVSQVVCCVVVVRHDYDHPHPDPCRCVPPDPVSVVSSVVSD

pLDDT: mean 94.7, std 7.98, range [45.59, 98.62]

Secondary structure (DSSP, 8-state):
-PPPEEEE----SS--HHHHHHHHHHHHHHHHHHHHTTEEEEEE---TTHHHHHHHHHHHHHTT-TT-EEEE--S-TTTTTTS-HHHHHHHHHH-